Protein AF-A0A1N6L8I2-F1 (afdb_monomer)

Foldseek 3Di:
DPDPVVVVVVLLLVLLLCLLVVLVVLLCLQCQVVHQPPDPPRDQSHVVSVLVVLCLLCVVDDSVVSNVVSVVSNVLSNVLSVCSNVVPPLLVSLQSSLVSLVVVQVSCCVRVNNPVCVVVCSVVSSVSSNVSNPDDDPVPDDDPPDD

pLDDT: mean 90.41, std 12.07, range [46.28, 98.31]

Sequence (147 aa):
MLSKTRLSNAALVAMRAALGAGFLSAVADRFGLWGPSGTPGVAWGGFAKFLQYTATLLPYLPTTLVAVAGWAATVAEIVLGVALLAGVGVRLAALASGVLLLTFAIAMTTALGPEAPLSYSVWTAAAGAFLLAQDRPASCQEPPVAA

Mean predicted aligned error: 6.0 Å

Radius of gyration: 17.65 Å; Cα contacts (8 Å, |Δi|>4): 160; chains: 1; bounding box: 37×32×60 Å

Nearest PDB structures (foldseek):
  6grj-assembly1_C  TM=2.077E-01  e=6.227E+00  Aeromonas hydrophila
  6grj-assembly1_E  TM=2.091E-01  e=6.227E+00  Aeromonas hydrophila

Structure (mmCIF, N/CA/C/O backbone):
data_AF-A0A1N6L8I2-F1
#
_entry.id   AF-A0A1N6L8I2-F1
#
loop_
_atom_site.group_PDB
_atom_site.id
_atom_site.type_symbol
_atom_site.label_atom_id
_atom_site.label_alt_id
_atom_site.label_comp_id
_atom_site.label_asym_id
_atom_site.label_entity_id
_atom_site.label_seq_id
_atom_site.pdbx_PDB_ins_code
_atom_site.Cartn_x
_atom_site.Cartn_y
_atom_site.Cartn_z
_atom_site.occupancy
_atom_site.B_iso_or_equiv
_atom_site.auth_seq_id
_atom_site.auth_comp_id
_atom_site.auth_asym_id
_atom_site.auth_atom_id
_atom_site.pdbx_PDB_model_num
ATOM 1 N N . MET A 1 1 ? -3.476 18.709 30.135 1.00 50.72 1 MET A N 1
ATOM 2 C CA . MET A 1 1 ? -3.341 17.235 30.089 1.00 50.72 1 MET A CA 1
ATOM 3 C C . MET A 1 1 ? -4.480 16.668 29.251 1.00 50.72 1 MET A C 1
ATOM 5 O O . MET A 1 1 ? -5.617 16.689 29.702 1.00 50.72 1 MET A O 1
ATOM 9 N N . LEU A 1 2 ? -4.219 16.239 28.014 1.00 57.94 2 LEU A N 1
ATOM 10 C CA . LEU A 1 2 ? -5.204 15.471 27.237 1.00 57.94 2 LEU A CA 1
ATOM 11 C C . LEU A 1 2 ? -5.441 14.131 27.954 1.00 57.94 2 LEU A C 1
ATOM 13 O O . LEU A 1 2 ? -4.475 13.486 28.355 1.00 57.94 2 LEU A O 1
ATOM 17 N N . SER A 1 3 ? -6.698 13.720 28.161 1.00 69.81 3 SER A N 1
ATOM 18 C CA . SER A 1 3 ? -6.973 12.421 28.791 1.00 69.81 3 SER A CA 1
ATOM 19 C C . SER A 1 3 ? -6.556 11.277 27.858 1.00 69.81 3 SER A C 1
ATOM 21 O O . SER A 1 3 ? -6.688 11.383 26.635 1.00 69.81 3 SER A O 1
ATOM 23 N N . LYS A 1 4 ? -6.071 10.170 28.435 1.00 69.06 4 LYS A N 1
ATOM 24 C CA . LYS A 1 4 ? -5.597 8.966 27.723 1.00 69.06 4 LYS A CA 1
ATOM 25 C C . LYS A 1 4 ? -6.589 8.477 26.651 1.00 69.06 4 LYS A C 1
ATOM 27 O O . LYS A 1 4 ? -6.181 8.088 25.562 1.00 69.06 4 LYS A O 1
ATOM 32 N N . THR A 1 5 ? -7.890 8.594 26.921 1.00 70.75 5 THR A N 1
ATOM 33 C CA . THR A 1 5 ? -8.982 8.232 26.002 1.00 70.75 5 THR A CA 1
ATOM 34 C C . THR A 1 5 ? -9.042 9.118 24.754 1.00 70.75 5 THR A C 1
ATOM 36 O O . THR A 1 5 ? -9.219 8.612 23.649 1.00 70.75 5 THR A O 1
ATOM 39 N N . ARG A 1 6 ? -8.858 10.441 24.890 1.00 69.81 6 ARG A N 1
ATOM 40 C CA . ARG A 1 6 ? -8.878 11.362 23.736 1.00 69.81 6 ARG A CA 1
ATOM 41 C C . ARG A 1 6 ? -7.678 11.144 22.820 1.00 69.81 6 ARG A C 1
ATOM 43 O O . ARG A 1 6 ? -7.826 11.214 21.603 1.00 69.81 6 ARG A O 1
ATOM 50 N N . LEU A 1 7 ? -6.516 10.847 23.404 1.00 73.06 7 LEU A N 1
ATOM 51 C CA . LEU A 1 7 ? -5.303 10.553 22.645 1.00 73.06 7 LEU A CA 1
ATOM 52 C C . LEU A 1 7 ? -5.435 9.240 21.854 1.00 73.06 7 LEU A C 1
ATOM 54 O O . LEU A 1 7 ? -5.081 9.212 20.680 1.00 73.06 7 LEU A O 1
ATOM 58 N N . SER A 1 8 ? -6.012 8.195 22.461 1.00 75.81 8 SER A N 1
ATOM 59 C CA . SER A 1 8 ? -6.265 6.910 21.789 1.00 75.81 8 SER A CA 1
ATOM 60 C C . SER A 1 8 ? -7.180 7.070 20.572 1.00 75.81 8 SER A C 1
ATOM 62 O O . SER A 1 8 ? -6.852 6.613 19.480 1.00 75.81 8 SER A O 1
ATOM 64 N N . ASN A 1 9 ? -8.294 7.792 20.725 1.00 82.94 9 ASN A N 1
ATOM 65 C CA . ASN A 1 9 ? -9.248 7.989 19.631 1.00 82.94 9 ASN A CA 1
ATOM 66 C C . ASN A 1 9 ? -8.645 8.802 18.479 1.00 82.94 9 ASN A C 1
ATOM 68 O O . ASN A 1 9 ? -8.841 8.464 17.313 1.00 82.94 9 ASN A O 1
ATOM 72 N N . ALA A 1 10 ? -7.881 9.852 18.796 1.00 88.19 10 ALA A N 1
ATOM 73 C CA . ALA A 1 10 ? -7.191 10.643 17.782 1.00 88.19 10 ALA A CA 1
ATOM 74 C C . ALA A 1 10 ? -6.142 9.811 17.026 1.00 88.19 10 ALA A C 1
ATOM 76 O O . ALA A 1 10 ? -6.067 9.901 15.803 1.00 88.19 10 ALA A O 1
ATOM 77 N N . ALA A 1 11 ? -5.380 8.965 17.729 1.00 90.81 11 ALA A N 1
ATOM 78 C CA . ALA A 1 11 ? -4.376 8.097 17.119 1.00 90.81 11 ALA A CA 1
ATOM 79 C C . ALA A 1 11 ? -4.995 7.087 16.139 1.00 90.81 11 ALA A C 1
ATOM 81 O O . ALA A 1 11 ? -4.472 6.897 15.044 1.00 90.81 11 ALA A O 1
ATOM 82 N N . LEU A 1 12 ? -6.136 6.486 16.487 1.00 91.25 12 LEU A N 1
ATOM 83 C CA . LEU A 1 12 ? -6.844 5.541 15.618 1.00 91.25 12 LEU A CA 1
ATOM 84 C C . LEU A 1 12 ? -7.386 6.213 14.353 1.00 91.25 12 LEU A C 1
ATOM 86 O O . LEU A 1 12 ? -7.241 5.679 13.252 1.00 91.25 12 LEU A O 1
ATOM 90 N N . VAL A 1 13 ? -7.975 7.404 14.492 1.00 92.44 13 VAL A N 1
ATOM 91 C CA . VAL A 1 13 ? -8.445 8.196 13.345 1.00 92.44 13 VAL A CA 1
ATOM 92 C C . VAL A 1 13 ? -7.270 8.604 12.457 1.00 92.44 13 VAL A C 1
ATOM 94 O O . VAL A 1 13 ? -7.350 8.445 11.241 1.00 92.44 13 VAL A O 1
ATOM 97 N N . ALA A 1 14 ? -6.164 9.060 13.048 1.00 95.06 14 ALA A N 1
ATOM 98 C CA . ALA A 1 14 ? -4.960 9.427 12.310 1.00 95.06 14 ALA A CA 1
ATOM 99 C C . ALA A 1 14 ? -4.347 8.229 11.570 1.00 95.06 14 ALA A C 1
ATOM 101 O O . ALA A 1 14 ? -4.010 8.354 10.397 1.00 95.06 14 ALA A O 1
ATOM 102 N N . MET A 1 15 ? -4.264 7.056 12.209 1.00 95.94 15 MET A N 1
ATOM 103 C CA . MET A 1 15 ? -3.741 5.836 11.586 1.00 95.94 15 MET A CA 1
ATOM 104 C C . MET A 1 15 ? -4.603 5.402 10.395 1.00 95.94 15 MET A C 1
ATOM 106 O O . MET A 1 15 ? -4.081 5.106 9.322 1.00 95.94 15 MET A O 1
ATOM 110 N N . ARG A 1 16 ? -5.934 5.424 10.549 1.00 95.44 16 ARG A N 1
ATOM 111 C CA . ARG A 1 16 ? -6.875 5.145 9.452 1.00 95.44 16 ARG A CA 1
ATOM 112 C C . ARG A 1 16 ? -6.702 6.117 8.293 1.00 95.44 16 ARG A C 1
ATOM 114 O O . ARG A 1 16 ? -6.645 5.685 7.145 1.00 95.44 16 ARG A O 1
ATOM 121 N N . ALA A 1 17 ? -6.622 7.409 8.603 1.00 96.75 17 ALA A N 1
ATOM 122 C CA . ALA A 1 17 ? -6.447 8.456 7.610 1.00 96.75 17 ALA A CA 1
ATOM 123 C C . ALA A 1 17 ? -5.121 8.302 6.859 1.00 96.75 17 ALA A C 1
ATOM 125 O O . ALA A 1 17 ? -5.118 8.348 5.635 1.00 96.75 17 ALA A O 1
ATOM 126 N N . ALA A 1 18 ? -4.019 8.054 7.571 1.00 97.69 18 ALA A N 1
ATOM 127 C CA . ALA A 1 18 ? -2.695 7.890 6.982 1.00 97.69 18 ALA A CA 1
ATOM 128 C C . ALA A 1 18 ? -2.615 6.665 6.061 1.00 97.69 18 ALA A C 1
ATOM 130 O O . ALA A 1 18 ? -2.160 6.789 4.926 1.00 97.69 18 ALA A O 1
ATOM 131 N N . LEU A 1 19 ? -3.104 5.502 6.508 1.00 97.81 19 LEU A N 1
ATOM 132 C CA . LEU A 1 19 ? -3.135 4.288 5.683 1.00 97.81 19 LEU A CA 1
ATOM 133 C C . LEU A 1 19 ? -4.034 4.468 4.456 1.00 97.81 19 LEU A C 1
ATOM 135 O O . LEU A 1 19 ? -3.622 4.177 3.335 1.00 97.81 19 LEU A O 1
ATOM 139 N N . GLY A 1 20 ? -5.248 4.990 4.660 1.00 97.69 20 GLY A N 1
ATOM 140 C CA . GLY A 1 20 ? -6.201 5.201 3.576 1.00 97.69 20 GLY A CA 1
ATOM 141 C C . GLY A 1 20 ? -5.702 6.205 2.537 1.00 97.69 20 GLY A C 1
ATOM 142 O O . GLY A 1 20 ? -5.722 5.918 1.342 1.00 97.69 20 GLY A O 1
ATOM 143 N N . ALA A 1 21 ? -5.189 7.353 2.982 1.00 97.75 21 ALA A N 1
ATOM 144 C CA . ALA A 1 21 ? -4.604 8.358 2.100 1.00 97.75 21 ALA A CA 1
ATOM 145 C C . ALA A 1 21 ? -3.342 7.843 1.394 1.00 97.75 21 ALA A C 1
ATOM 147 O O . ALA A 1 21 ? -3.151 8.142 0.220 1.00 97.75 21 ALA A O 1
ATOM 148 N N . GLY A 1 22 ? -2.511 7.041 2.069 1.00 97.38 22 GLY A N 1
ATOM 149 C CA . GLY A 1 22 ? -1.326 6.421 1.476 1.00 97.38 22 GLY A CA 1
ATOM 150 C C . GLY A 1 22 ? -1.672 5.521 0.290 1.00 97.38 22 GLY A C 1
ATOM 151 O O . GLY A 1 22 ? -1.110 5.696 -0.791 1.00 97.38 22 GLY A O 1
ATOM 152 N N . PHE A 1 23 ? -2.653 4.626 0.452 1.00 98.06 23 PHE A N 1
ATOM 153 C CA . PHE A 1 23 ? -3.133 3.783 -0.647 1.00 98.06 23 PHE A CA 1
ATOM 154 C C . PHE A 1 23 ? -3.696 4.603 -1.807 1.00 98.06 23 PHE A C 1
ATOM 156 O O . PHE A 1 23 ? -3.293 4.412 -2.952 1.00 98.06 23 PHE A O 1
ATOM 163 N N . LEU A 1 24 ? -4.588 5.557 -1.527 1.00 98.19 24 LEU A N 1
ATOM 164 C CA . LEU A 1 24 ? -5.197 6.367 -2.585 1.00 98.19 24 LEU A CA 1
ATOM 165 C C . LEU A 1 24 ? -4.179 7.273 -3.289 1.00 98.19 24 LEU A C 1
ATOM 167 O O . LEU A 1 24 ? -4.284 7.479 -4.495 1.00 98.19 24 LEU A O 1
ATOM 171 N N . SER A 1 25 ? -3.170 7.765 -2.569 1.00 97.12 25 SER A N 1
ATOM 172 C CA . SER A 1 25 ? -2.066 8.531 -3.146 1.00 97.12 25 SER A CA 1
ATOM 173 C C . SER A 1 25 ? -1.206 7.673 -4.079 1.00 97.12 25 SER A C 1
ATOM 175 O O . SER A 1 25 ? -0.894 8.111 -5.185 1.00 97.12 25 SER A O 1
ATOM 177 N N . ALA A 1 26 ? -0.885 6.434 -3.690 1.00 96.44 26 ALA A N 1
ATOM 178 C CA . ALA A 1 26 ? -0.160 5.497 -4.550 1.00 96.44 26 ALA A CA 1
ATOM 179 C C . ALA A 1 26 ? -0.950 5.172 -5.828 1.00 96.44 26 ALA A C 1
ATOM 181 O O . ALA A 1 26 ? -0.392 5.163 -6.923 1.00 96.44 26 ALA A O 1
ATOM 182 N N . VAL A 1 27 ? -2.264 4.969 -5.712 1.00 97.56 27 VAL A N 1
ATOM 183 C CA . VAL A 1 27 ? -3.155 4.778 -6.865 1.00 97.56 27 VAL A CA 1
ATOM 184 C C . VAL A 1 27 ? -3.169 6.020 -7.762 1.00 97.56 27 VAL A C 1
ATOM 186 O O . VAL A 1 27 ? -3.040 5.898 -8.979 1.00 97.56 27 VAL A O 1
ATOM 189 N N . ALA A 1 28 ? -3.275 7.216 -7.179 1.00 96.69 28 ALA A N 1
ATOM 190 C CA . ALA A 1 28 ? -3.232 8.477 -7.914 1.00 96.69 28 ALA A CA 1
ATOM 191 C C . ALA A 1 28 ? -1.913 8.635 -8.697 1.00 96.69 28 ALA A C 1
ATOM 193 O O . ALA A 1 28 ? -1.932 9.041 -9.859 1.00 96.69 28 ALA A O 1
ATOM 194 N N . ASP A 1 29 ? -0.784 8.225 -8.113 1.00 95.81 29 ASP A N 1
ATOM 195 C CA . ASP A 1 29 ? 0.523 8.220 -8.778 1.00 95.81 29 ASP A CA 1
ATOM 196 C C . ASP A 1 29 ? 0.564 7.289 -9.997 1.00 95.81 29 ASP A C 1
ATOM 198 O O . ASP A 1 29 ? 1.055 7.659 -11.067 1.00 95.81 29 ASP A O 1
ATOM 202 N N . ARG A 1 30 ? -0.034 6.097 -9.883 1.00 96.19 30 ARG A N 1
ATOM 203 C CA . ARG A 1 30 ? -0.136 5.136 -10.995 1.00 96.19 30 ARG A CA 1
ATOM 204 C C . ARG A 1 30 ? -0.964 5.665 -12.160 1.00 96.19 30 ARG A C 1
ATOM 206 O O . ARG A 1 30 ? -0.721 5.272 -13.298 1.00 96.19 30 ARG A O 1
ATOM 213 N N . PHE A 1 31 ? -1.913 6.557 -11.902 1.00 95.31 31 PHE A N 1
ATOM 214 C CA . PHE A 1 31 ? -2.700 7.222 -12.942 1.00 95.31 31 PHE A CA 1
ATOM 215 C C . PHE A 1 31 ? -2.144 8.600 -13.337 1.00 95.31 31 PHE A C 1
ATOM 217 O O . PHE A 1 31 ? -2.756 9.291 -14.147 1.00 95.31 31 PHE A O 1
ATOM 224 N N . GLY A 1 32 ? -0.968 8.979 -12.823 1.00 93.06 32 GLY A N 1
ATOM 225 C CA . GLY A 1 32 ? -0.258 10.199 -13.209 1.00 93.06 32 GLY A CA 1
ATOM 226 C C . GLY A 1 32 ? -0.817 11.488 -12.603 1.00 93.06 32 GLY A C 1
ATOM 227 O O . GLY A 1 32 ? -0.459 12.570 -13.061 1.00 93.06 32 GLY A O 1
ATOM 228 N N . LEU A 1 33 ? -1.670 11.411 -11.574 1.00 94.25 33 LEU A N 1
ATOM 229 C CA . LEU A 1 33 ? -2.265 12.601 -10.945 1.00 94.25 33 LEU A CA 1
ATOM 230 C C . LEU A 1 33 ? -1.221 13.473 -10.232 1.00 94.25 33 LEU A C 1
ATOM 232 O O . LEU A 1 33 ? -1.406 14.683 -10.140 1.00 94.25 33 LEU A O 1
ATOM 236 N N . TRP A 1 34 ? -0.127 12.878 -9.751 1.00 93.69 34 TRP A N 1
ATOM 237 C CA . TRP A 1 34 ? 0.987 13.609 -9.134 1.00 93.69 34 TRP A CA 1
ATOM 238 C C . TRP A 1 34 ? 1.982 14.187 -10.148 1.00 93.69 34 TRP A C 1
ATOM 240 O O . TRP A 1 34 ? 2.885 14.926 -9.764 1.00 93.69 34 TRP A O 1
ATOM 250 N N . GLY A 1 35 ? 1.806 13.890 -11.438 1.00 92.06 35 GLY A N 1
ATOM 251 C CA . GLY A 1 35 ? 2.679 14.338 -12.515 1.00 92.06 35 GLY A CA 1
ATOM 252 C C . GLY A 1 35 ? 3.360 13.189 -13.265 1.00 92.06 35 GLY A C 1
ATOM 253 O O . GLY A 1 35 ? 3.161 12.010 -12.955 1.00 92.06 35 GLY A O 1
ATOM 254 N N . PRO A 1 36 ? 4.147 13.523 -14.300 1.00 90.69 36 PRO A N 1
ATOM 255 C CA . PRO A 1 36 ? 4.847 12.538 -15.106 1.00 90.69 36 PRO A CA 1
ATOM 256 C C . PRO A 1 36 ? 6.027 11.931 -14.346 1.00 90.69 36 PRO A C 1
ATOM 258 O O . PRO A 1 36 ? 6.655 12.554 -13.497 1.00 90.69 36 PRO A O 1
ATOM 261 N N . SER A 1 37 ? 6.388 10.703 -14.703 1.00 89.31 37 SER A N 1
ATOM 262 C CA . SER A 1 37 ? 7.542 10.04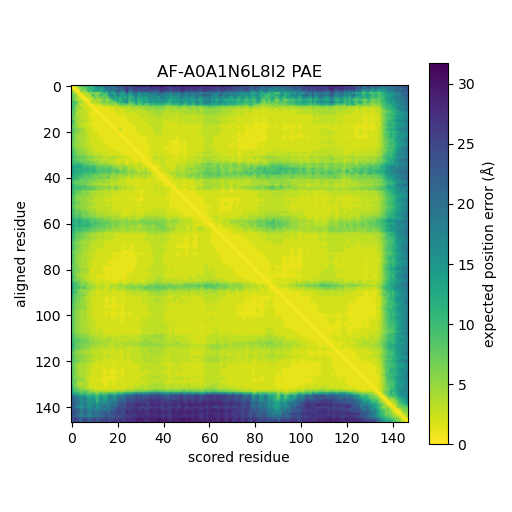2 -14.098 1.00 89.31 37 SER A CA 1
ATOM 263 C C . SER A 1 37 ? 8.841 10.844 -14.232 1.00 89.31 37 SER A C 1
ATOM 265 O O . SER A 1 37 ? 9.175 11.308 -15.322 1.00 89.31 37 SER A O 1
ATOM 267 N N . GLY A 1 38 ? 9.617 10.907 -13.148 1.00 87.44 38 GLY A N 1
ATOM 268 C CA . GLY A 1 38 ? 10.883 11.639 -13.085 1.00 87.44 38 GLY A CA 1
ATOM 269 C C . GLY A 1 38 ? 10.753 13.040 -12.487 1.00 87.44 38 GLY A C 1
ATOM 270 O O . GLY A 1 38 ? 11.771 13.692 -12.266 1.00 87.44 38 GLY A O 1
ATOM 271 N N . THR A 1 39 ? 9.536 13.502 -12.181 1.00 90.31 39 THR A N 1
ATOM 272 C CA . THR A 1 39 ? 9.345 14.720 -11.388 1.00 90.31 39 THR A CA 1
ATOM 273 C C . THR A 1 39 ? 9.573 14.456 -9.896 1.00 90.31 39 THR A C 1
ATOM 275 O O . THR A 1 39 ? 9.278 13.359 -9.412 1.00 90.31 39 THR A O 1
ATOM 278 N N . PRO A 1 40 ? 10.065 15.447 -9.130 1.00 90.62 40 PRO A N 1
ATOM 279 C CA . PRO A 1 40 ? 10.220 15.313 -7.684 1.00 90.62 40 PRO A CA 1
ATOM 280 C C . PRO A 1 40 ? 8.903 14.913 -7.007 1.00 90.62 40 PRO A C 1
ATOM 282 O O . PRO A 1 40 ? 7.870 15.531 -7.250 1.00 90.62 40 PRO A O 1
ATOM 285 N N . GLY A 1 41 ? 8.944 13.887 -6.154 1.00 85.62 41 GLY A N 1
ATOM 286 C CA . GLY A 1 41 ? 7.772 13.403 -5.413 1.00 85.62 41 GLY A CA 1
ATOM 287 C C . GLY A 1 41 ? 6.872 12.410 -6.160 1.00 85.62 41 GLY A C 1
ATOM 288 O O . GLY A 1 41 ? 5.908 11.938 -5.568 1.00 85.62 41 GLY A O 1
ATOM 289 N N . VAL A 1 42 ? 7.191 12.056 -7.410 1.00 92.75 42 VAL A N 1
ATOM 290 C CA . VAL A 1 42 ? 6.461 11.050 -8.201 1.00 92.75 42 VAL A CA 1
ATOM 291 C C . VAL A 1 42 ? 7.223 9.730 -8.192 1.00 92.75 42 VAL A C 1
ATOM 293 O O . VAL A 1 42 ? 8.404 9.690 -8.540 1.00 92.75 42 VAL A O 1
ATOM 296 N N . ALA A 1 43 ? 6.551 8.642 -7.814 1.00 91.06 43 ALA A N 1
ATOM 297 C CA . ALA A 1 43 ? 7.178 7.321 -7.736 1.00 91.06 43 ALA A CA 1
ATOM 298 C C . ALA A 1 43 ? 7.216 6.638 -9.114 1.00 91.06 43 ALA A C 1
ATOM 300 O O . ALA A 1 43 ? 8.276 6.278 -9.627 1.00 91.06 43 ALA A O 1
ATOM 301 N N . TR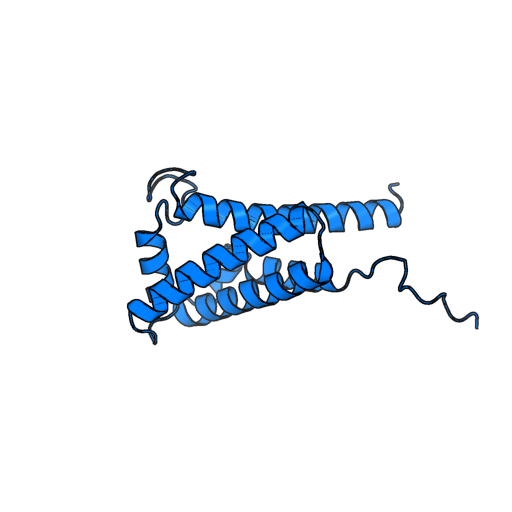P A 1 44 ? 6.052 6.501 -9.740 1.00 94.00 44 TRP A N 1
ATOM 302 C CA . TRP A 1 44 ? 5.837 5.862 -11.033 1.00 94.00 44 TRP A CA 1
ATOM 303 C C . TRP A 1 44 ? 5.330 6.853 -12.074 1.00 94.00 44 TRP A C 1
ATOM 305 O O . TRP A 1 44 ? 5.829 6.827 -13.199 1.00 94.00 44 TRP A O 1
ATOM 315 N N . GLY A 1 45 ? 4.363 7.710 -11.726 1.00 91.50 45 GLY A N 1
ATOM 316 C CA . GLY A 1 45 ? 3.783 8.710 -12.637 1.00 91.50 45 GLY A CA 1
ATOM 317 C C . GLY A 1 45 ? 3.087 8.113 -13.865 1.00 91.50 45 GLY A C 1
ATOM 318 O O . GLY A 1 45 ? 3.000 8.757 -14.911 1.00 91.50 45 GLY A O 1
ATOM 319 N N . GLY A 1 46 ? 2.671 6.847 -13.778 1.00 95.81 46 GLY A N 1
ATOM 320 C CA . GLY A 1 46 ? 2.033 6.119 -14.869 1.00 95.81 46 GLY A CA 1
ATOM 321 C C . GLY A 1 46 ? 2.019 4.601 -14.678 1.00 95.81 46 GLY A C 1
ATOM 322 O O . GLY A 1 46 ? 2.982 3.992 -14.201 1.00 95.81 46 GLY A O 1
ATOM 323 N N . PHE A 1 47 ? 0.928 3.972 -15.118 1.00 95.94 47 PHE A N 1
ATOM 324 C CA . PHE A 1 47 ? 0.644 2.565 -14.836 1.00 95.94 47 PHE A CA 1
ATOM 325 C C . PHE A 1 47 ? 1.661 1.618 -15.482 1.00 95.94 47 PHE A C 1
ATOM 327 O O . PHE A 1 47 ? 2.048 0.617 -14.889 1.00 95.94 47 PHE A O 1
ATOM 334 N N . ALA A 1 48 ? 2.169 1.961 -16.669 1.00 95.19 48 ALA A N 1
ATOM 335 C CA . ALA A 1 48 ? 3.196 1.169 -17.343 1.00 95.19 48 ALA A CA 1
ATOM 336 C C . ALA A 1 48 ? 4.502 1.093 -16.533 1.00 95.19 48 ALA A C 1
ATOM 338 O O . ALA A 1 48 ? 5.085 0.017 -16.409 1.00 95.19 48 ALA A O 1
ATOM 339 N N . LYS A 1 49 ? 4.941 2.208 -15.932 1.00 95.31 49 LYS A N 1
ATOM 340 C CA . LYS A 1 49 ? 6.132 2.221 -15.071 1.00 95.31 49 LYS A CA 1
ATOM 341 C C . LYS A 1 49 ? 5.895 1.509 -13.750 1.00 95.31 49 LYS A C 1
ATOM 343 O O . LYS A 1 49 ? 6.797 0.840 -13.254 1.00 95.31 49 LYS A O 1
ATOM 348 N N . PHE A 1 50 ? 4.681 1.599 -13.215 1.00 96.50 50 PHE A N 1
ATOM 349 C CA . PHE A 1 50 ? 4.283 0.783 -12.076 1.00 96.50 50 PHE A CA 1
ATOM 350 C C . PHE A 1 50 ? 4.397 -0.712 -12.393 1.00 96.50 50 PHE A C 1
ATOM 352 O O . PHE A 1 50 ? 5.062 -1.418 -11.647 1.00 96.50 50 PHE A O 1
ATOM 359 N N . LEU A 1 51 ? 3.867 -1.188 -13.525 1.00 96.69 51 LEU A N 1
ATOM 360 C CA . LEU A 1 51 ? 3.999 -2.596 -13.916 1.00 96.69 51 LEU A CA 1
ATOM 361 C C . LEU A 1 51 ? 5.455 -3.021 -14.146 1.00 96.69 51 LEU A C 1
ATOM 363 O O . LEU A 1 51 ? 5.829 -4.128 -13.768 1.00 96.69 51 LEU A O 1
ATOM 367 N N . GLN A 1 52 ? 6.286 -2.150 -14.727 1.00 95.75 52 GLN A N 1
ATOM 368 C CA . GLN A 1 52 ? 7.726 -2.403 -14.853 1.00 95.75 52 GLN A CA 1
ATOM 369 C C . GLN A 1 52 ? 8.384 -2.564 -13.479 1.00 95.75 52 GLN A C 1
ATOM 371 O O . GLN A 1 52 ? 9.148 -3.502 -13.281 1.00 95.75 52 GLN A O 1
ATOM 376 N N . TYR A 1 53 ? 8.044 -1.703 -12.518 1.00 95.06 53 TYR A N 1
ATOM 377 C CA . TYR A 1 53 ? 8.508 -1.827 -11.139 1.00 95.06 53 TYR A CA 1
ATOM 378 C C . TYR A 1 53 ? 7.970 -3.097 -10.463 1.00 95.06 53 TYR A C 1
ATOM 380 O O . TYR A 1 53 ? 8.717 -3.822 -9.823 1.00 95.06 53 TYR A O 1
ATOM 388 N N . THR A 1 54 ? 6.698 -3.451 -10.650 1.00 95.19 54 THR A N 1
ATOM 389 C CA . THR A 1 54 ? 6.144 -4.707 -10.121 1.00 95.19 54 THR A CA 1
ATOM 390 C C . THR A 1 54 ? 6.875 -5.931 -10.683 1.00 95.19 54 THR A C 1
ATOM 392 O O . THR A 1 54 ? 7.103 -6.889 -9.948 1.00 95.19 54 THR A O 1
ATOM 395 N N . ALA A 1 55 ? 7.296 -5.897 -11.951 1.00 95.69 55 ALA A N 1
ATOM 396 C CA . ALA A 1 55 ? 8.080 -6.973 -12.554 1.00 95.69 55 ALA A CA 1
ATOM 397 C C . ALA A 1 55 ? 9.461 -7.142 -11.897 1.00 95.69 55 ALA A C 1
ATOM 399 O O . ALA A 1 55 ? 9.938 -8.271 -11.798 1.00 95.69 55 ALA A O 1
ATOM 400 N N . THR A 1 56 ? 10.091 -6.062 -11.412 1.00 95.19 56 THR A N 1
ATOM 401 C CA . THR A 1 56 ? 11.366 -6.177 -10.678 1.00 95.19 56 THR A CA 1
ATOM 402 C C . THR A 1 56 ? 11.179 -6.821 -9.308 1.00 95.19 56 THR A C 1
ATOM 404 O O . THR A 1 56 ? 12.064 -7.534 -8.847 1.00 95.19 56 THR A O 1
ATOM 407 N N . LEU A 1 57 ? 10.016 -6.617 -8.679 1.00 94.44 57 LEU A N 1
ATOM 408 C CA . LEU A 1 57 ? 9.675 -7.229 -7.393 1.00 94.44 57 LEU A CA 1
ATOM 409 C C . LEU A 1 57 ? 9.277 -8.704 -7.512 1.00 94.44 57 LEU A C 1
ATOM 411 O O . LEU A 1 57 ? 9.458 -9.472 -6.568 1.00 94.44 57 LEU A O 1
ATOM 415 N N . LEU A 1 58 ? 8.719 -9.098 -8.658 1.00 93.94 58 LEU A N 1
ATOM 416 C CA . LEU A 1 58 ? 8.190 -10.437 -8.914 1.00 93.94 58 LEU A CA 1
ATOM 417 C C . LEU A 1 58 ? 8.891 -11.083 -10.126 1.00 93.94 58 LEU A C 1
ATOM 419 O O . LEU A 1 58 ? 8.215 -11.443 -11.092 1.00 93.94 58 LEU A O 1
ATOM 423 N N . PRO A 1 59 ? 10.227 -11.276 -10.100 1.00 90.81 59 PRO A N 1
ATOM 424 C CA . PRO A 1 59 ? 10.987 -11.753 -11.264 1.00 90.81 59 PRO A CA 1
ATOM 425 C C . PRO A 1 59 ? 10.627 -13.187 -11.685 1.00 90.81 59 PRO A C 1
ATOM 427 O O . PRO A 1 59 ? 10.951 -13.620 -12.786 1.00 90.81 59 PRO A O 1
ATOM 430 N N . TYR A 1 60 ? 9.957 -13.931 -10.806 1.00 91.50 60 TYR A N 1
ATOM 431 C CA . TYR A 1 60 ? 9.488 -15.295 -11.033 1.00 91.50 60 TYR A CA 1
ATOM 432 C C . TYR A 1 60 ? 8.112 -15.3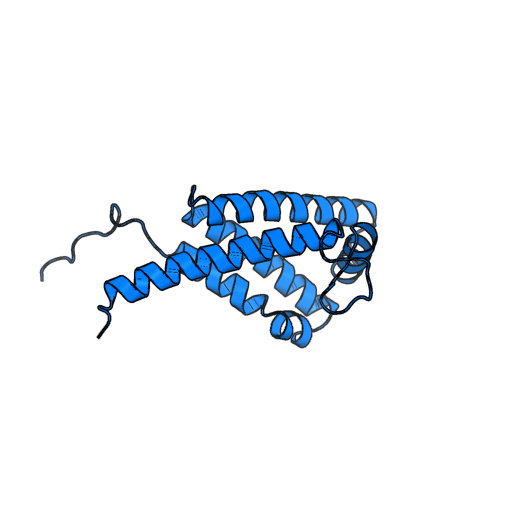63 -11.726 1.00 91.50 60 TYR A C 1
ATOM 434 O O . TYR A 1 60 ? 7.662 -16.458 -12.060 1.00 91.50 60 TYR A O 1
ATOM 442 N N . LEU A 1 61 ? 7.433 -14.228 -11.952 1.00 91.31 61 LEU A N 1
ATOM 443 C CA . LEU A 1 61 ? 6.157 -14.172 -12.675 1.00 91.31 61 LEU A CA 1
ATOM 444 C C . LEU A 1 61 ? 6.360 -13.776 -14.150 1.00 91.31 61 LEU A C 1
ATOM 446 O O . LEU A 1 61 ? 7.108 -12.845 -14.443 1.00 91.31 61 LEU A O 1
ATOM 450 N N . PRO A 1 62 ? 5.622 -14.390 -15.095 1.00 94.00 62 PRO A N 1
ATOM 451 C CA . PRO A 1 62 ? 5.526 -13.887 -16.459 1.00 94.00 62 PRO A CA 1
ATOM 452 C C . PRO A 1 62 ? 4.784 -12.544 -16.497 1.00 94.00 62 PRO A C 1
ATOM 454 O O . PRO A 1 62 ? 3.935 -12.254 -15.650 1.00 94.00 62 PRO A O 1
ATOM 457 N N . THR A 1 63 ? 5.028 -11.750 -17.541 1.00 90.75 63 THR A N 1
ATOM 458 C CA . THR A 1 63 ? 4.486 -10.387 -17.699 1.00 90.75 63 THR A CA 1
ATOM 459 C C . THR A 1 63 ? 2.963 -10.308 -17.550 1.00 90.75 63 THR A C 1
ATOM 461 O O . THR A 1 63 ? 2.451 -9.370 -16.942 1.00 90.75 63 THR A O 1
ATOM 464 N N . THR A 1 64 ? 2.223 -11.308 -18.037 1.00 93.12 64 THR A N 1
ATOM 465 C CA . THR A 1 64 ? 0.761 -11.367 -17.885 1.00 93.12 64 THR A CA 1
ATOM 466 C C . THR A 1 64 ? 0.340 -11.464 -16.420 1.00 93.12 64 THR A C 1
ATOM 468 O O . THR A 1 64 ? -0.573 -10.758 -15.999 1.00 93.12 64 THR A O 1
ATOM 471 N N . LEU A 1 65 ? 1.020 -12.291 -15.618 1.00 95.00 65 LEU A N 1
ATOM 472 C CA . LEU A 1 65 ? 0.712 -12.423 -14.192 1.00 95.00 65 LEU A CA 1
ATOM 473 C C . LEU A 1 65 ? 1.157 -11.191 -13.398 1.00 95.00 65 LEU A C 1
ATOM 475 O O . LEU A 1 65 ? 0.474 -10.819 -12.448 1.00 95.00 65 LEU A O 1
ATOM 479 N N . VAL A 1 66 ? 2.224 -10.504 -13.821 1.00 95.25 66 VAL A N 1
ATOM 480 C CA . VAL A 1 66 ? 2.599 -9.195 -13.257 1.00 95.25 66 VAL A CA 1
ATOM 481 C C . VAL A 1 66 ? 1.496 -8.163 -13.493 1.00 95.25 66 VAL A C 1
ATOM 483 O O . VAL A 1 66 ? 1.126 -7.444 -12.568 1.00 95.25 66 VAL A O 1
ATOM 486 N N . ALA A 1 67 ? 0.922 -8.110 -14.699 1.00 95.38 67 ALA A N 1
ATOM 487 C CA . ALA A 1 67 ? -0.187 -7.206 -14.998 1.00 95.38 67 ALA A CA 1
ATOM 488 C C . ALA A 1 67 ? -1.427 -7.517 -14.143 1.00 95.38 67 ALA A C 1
ATOM 490 O O . ALA A 1 67 ? -2.038 -6.600 -13.594 1.00 95.38 67 ALA A O 1
ATOM 491 N N . VAL A 1 68 ? -1.764 -8.803 -13.978 1.00 96.81 68 VAL A N 1
ATOM 492 C CA . VAL A 1 68 ? -2.854 -9.243 -13.091 1.00 96.81 68 VAL A CA 1
ATOM 493 C C . VAL A 1 68 ? -2.583 -8.826 -11.645 1.00 96.81 68 VAL A C 1
ATOM 495 O O . VAL A 1 68 ? -3.461 -8.245 -11.013 1.00 96.81 68 VAL A O 1
ATOM 498 N N . ALA A 1 69 ? -1.371 -9.058 -11.134 1.00 94.69 69 ALA A N 1
ATOM 499 C CA . ALA A 1 69 ? -0.986 -8.665 -9.781 1.00 94.69 69 ALA A CA 1
ATOM 500 C C . ALA A 1 69 ? -1.053 -7.141 -9.583 1.00 94.69 69 ALA A C 1
ATOM 502 O O . ALA A 1 69 ? -1.590 -6.676 -8.580 1.00 94.69 69 ALA A O 1
ATOM 503 N N . GLY A 1 70 ? -0.575 -6.357 -10.554 1.00 96.25 70 GLY A N 1
ATOM 504 C CA . GLY A 1 70 ? -0.618 -4.896 -10.509 1.00 96.25 70 GLY A CA 1
ATOM 505 C C . GLY A 1 70 ? -2.043 -4.333 -10.485 1.00 96.25 70 GLY A C 1
ATOM 506 O O . GLY A 1 70 ? -2.348 -3.434 -9.695 1.00 96.25 70 GLY A O 1
ATOM 507 N N . TRP A 1 71 ? -2.946 -4.885 -11.299 1.00 97.62 71 TRP A N 1
ATOM 508 C CA . TRP A 1 71 ? -4.365 -4.521 -11.261 1.00 97.62 71 TRP A CA 1
ATOM 509 C C . TRP A 1 71 ? -5.043 -4.964 -9.967 1.00 97.62 71 TRP A C 1
ATOM 511 O O . TRP A 1 71 ? -5.754 -4.166 -9.358 1.00 97.62 71 TRP A O 1
ATOM 521 N N . ALA A 1 72 ? -4.792 -6.194 -9.511 1.00 97.12 72 ALA A N 1
ATOM 522 C CA . ALA A 1 72 ? -5.343 -6.708 -8.261 1.00 97.12 72 ALA A CA 1
ATOM 523 C C . ALA A 1 72 ? -4.924 -5.842 -7.064 1.00 97.12 72 ALA A C 1
ATOM 525 O O . ALA A 1 72 ? -5.776 -5.458 -6.265 1.00 97.12 72 ALA A O 1
ATOM 526 N N . ALA A 1 73 ? -3.642 -5.466 -6.983 1.00 96.88 73 ALA A N 1
ATOM 527 C CA . ALA A 1 73 ? -3.138 -4.550 -5.965 1.00 96.88 73 ALA A CA 1
ATOM 528 C C . ALA A 1 73 ? -3.826 -3.182 -6.053 1.00 96.88 73 ALA A C 1
ATOM 530 O O . ALA A 1 73 ? -4.305 -2.674 -5.048 1.00 96.88 73 ALA A O 1
ATOM 531 N N . THR A 1 74 ? -3.962 -2.615 -7.254 1.00 97.75 74 THR A N 1
ATOM 532 C CA . THR A 1 74 ? -4.613 -1.308 -7.448 1.00 97.75 74 THR A CA 1
ATOM 533 C C . THR A 1 74 ? -6.075 -1.318 -7.002 1.00 97.75 74 THR A C 1
ATOM 535 O O . THR A 1 74 ? -6.504 -0.421 -6.281 1.00 97.75 74 THR A O 1
ATOM 538 N N . VAL A 1 75 ? -6.843 -2.345 -7.373 1.00 98.25 75 VAL A N 1
ATOM 539 C CA . VAL A 1 75 ? -8.242 -2.479 -6.940 1.00 98.25 75 VAL A CA 1
ATOM 540 C C . VAL A 1 75 ? -8.326 -2.679 -5.427 1.00 98.25 75 VAL A C 1
ATOM 542 O O . VAL A 1 75 ? -9.143 -2.028 -4.774 1.00 98.25 75 VAL A O 1
ATOM 545 N N . ALA A 1 76 ? -7.468 -3.531 -4.857 1.00 97.81 76 ALA A N 1
ATOM 546 C CA . ALA A 1 76 ? -7.423 -3.758 -3.418 1.00 97.81 76 ALA A CA 1
ATOM 547 C C . ALA A 1 76 ? -7.119 -2.463 -2.652 1.00 97.81 76 ALA A C 1
ATOM 549 O O . ALA A 1 76 ? -7.830 -2.135 -1.709 1.00 97.81 76 ALA A O 1
ATOM 550 N N . GLU A 1 77 ? -6.127 -1.687 -3.083 1.00 98.25 77 GLU A N 1
ATOM 551 C CA . GLU A 1 77 ? -5.764 -0.412 -2.460 1.00 98.25 77 GLU A CA 1
ATOM 552 C C . GLU A 1 77 ? -6.884 0.628 -2.531 1.00 98.25 77 GLU A C 1
ATOM 554 O O . GLU A 1 77 ? -7.116 1.328 -1.548 1.00 98.25 77 GLU A O 1
ATOM 559 N N . ILE A 1 78 ? -7.625 0.707 -3.643 1.00 98.31 78 ILE A N 1
ATOM 560 C CA . ILE A 1 78 ? -8.793 1.594 -3.749 1.00 98.31 78 ILE A CA 1
ATOM 561 C C . ILE A 1 78 ? -9.860 1.181 -2.734 1.00 98.31 78 ILE A C 1
ATOM 563 O O . ILE A 1 78 ? -10.323 2.009 -1.949 1.00 98.31 78 ILE A O 1
ATOM 567 N N . VAL A 1 79 ? -10.241 -0.100 -2.730 1.00 98.19 79 VAL A N 1
ATOM 568 C CA . VAL A 1 79 ? -11.303 -0.615 -1.854 1.00 98.19 79 VAL A CA 1
ATOM 569 C C . VAL A 1 79 ? -10.922 -0.439 -0.386 1.00 98.19 79 VAL A C 1
ATOM 571 O O . VAL A 1 79 ? -11.714 0.081 0.399 1.00 98.19 79 VAL A O 1
ATOM 574 N N . LEU A 1 80 ? -9.703 -0.831 -0.013 1.00 98.00 80 LEU A N 1
ATOM 575 C CA . LEU A 1 80 ? -9.206 -0.730 1.356 1.00 98.00 80 LEU A CA 1
ATOM 576 C C . LEU A 1 80 ? -9.010 0.726 1.778 1.00 98.00 80 LEU A C 1
ATOM 578 O O . LEU A 1 80 ? -9.411 1.095 2.880 1.00 98.00 80 LEU A O 1
ATOM 582 N N . GLY A 1 81 ? -8.459 1.565 0.899 1.00 97.44 81 GLY A N 1
ATOM 583 C CA . GLY A 1 81 ? -8.260 2.985 1.158 1.00 97.44 81 GLY A CA 1
ATOM 584 C C . GLY A 1 81 ? -9.576 3.708 1.428 1.00 97.44 81 GLY A C 1
ATOM 585 O O . GLY A 1 81 ? -9.720 4.372 2.455 1.00 97.44 81 GLY A O 1
ATOM 586 N N . VAL A 1 82 ? -10.578 3.505 0.567 1.00 97.88 82 VAL A N 1
ATOM 587 C CA . VAL A 1 82 ? -11.921 4.070 0.758 1.00 97.88 82 VAL A CA 1
ATOM 588 C C . VAL A 1 82 ? -12.583 3.509 2.017 1.00 97.88 82 VAL A C 1
ATOM 590 O O . VAL A 1 82 ? -13.129 4.282 2.802 1.00 97.88 82 VAL A O 1
ATOM 593 N N . ALA A 1 83 ? -12.507 2.197 2.264 1.00 96.06 83 ALA A N 1
ATOM 594 C CA . ALA A 1 83 ? -13.103 1.579 3.449 1.00 96.06 83 ALA A CA 1
ATOM 595 C C . ALA A 1 83 ? -12.512 2.129 4.761 1.00 96.06 83 ALA A C 1
ATOM 597 O O . ALA A 1 83 ? -13.257 2.444 5.694 1.00 96.06 83 ALA A O 1
ATOM 598 N N . LEU A 1 84 ? -11.186 2.308 4.828 1.00 96.12 84 LEU A N 1
ATOM 599 C CA . LEU A 1 84 ? -10.497 2.868 5.995 1.00 96.12 84 LEU A CA 1
ATOM 600 C C . LEU A 1 84 ? -10.908 4.320 6.269 1.00 96.12 84 LEU A C 1
ATOM 602 O O . LEU A 1 84 ? -11.185 4.668 7.427 1.00 96.12 84 LEU A O 1
ATOM 606 N N . LEU A 1 85 ? -10.994 5.145 5.220 1.00 95.94 85 LEU A N 1
ATOM 607 C CA . LEU A 1 85 ? -11.414 6.545 5.326 1.00 95.94 85 LEU A CA 1
ATOM 608 C C . LEU A 1 85 ? -12.893 6.668 5.702 1.00 95.94 85 LEU A C 1
ATOM 610 O O . LEU A 1 85 ? -13.224 7.384 6.645 1.00 95.94 85 LEU A O 1
ATOM 614 N N . ALA A 1 86 ? -13.769 5.907 5.045 1.00 94.06 86 ALA A N 1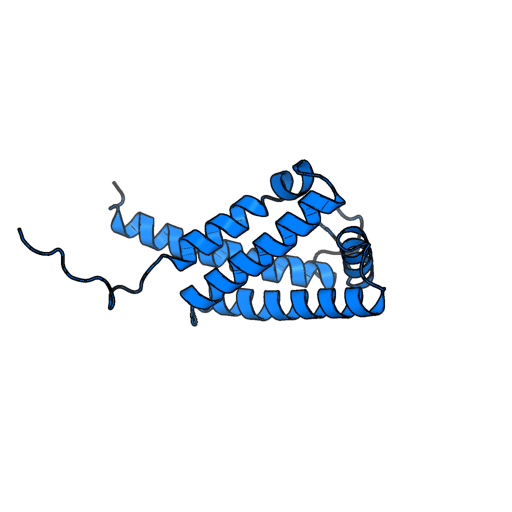
ATOM 615 C CA . ALA A 1 86 ? -15.200 5.880 5.341 1.00 94.06 86 ALA A CA 1
ATOM 616 C C . ALA A 1 86 ? -15.514 5.272 6.720 1.00 94.06 86 ALA A C 1
ATOM 618 O O . ALA A 1 86 ? -16.562 5.541 7.298 1.00 94.06 86 ALA A O 1
ATOM 619 N N . GLY A 1 87 ? -14.610 4.456 7.270 1.00 90.44 87 GLY A N 1
ATOM 620 C CA . GLY A 1 87 ? -14.819 3.779 8.550 1.00 90.44 87 GLY A CA 1
ATOM 621 C C . GLY A 1 87 ? -15.719 2.560 8.476 1.00 90.44 87 GLY A C 1
ATOM 622 O O . GLY A 1 87 ? -16.252 2.126 9.495 1.00 90.44 87 GLY A O 1
ATOM 623 N N . VAL A 1 88 ? -15.869 1.991 7.285 1.00 88.38 88 VAL A N 1
ATOM 624 C CA . VAL A 1 88 ? -16.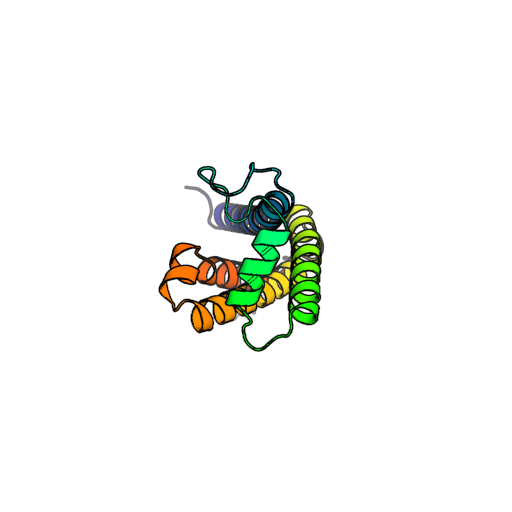688 0.805 7.059 1.00 88.38 88 VAL A CA 1
ATOM 625 C C . VAL A 1 88 ? -15.818 -0.429 7.255 1.00 88.38 88 VAL A C 1
ATOM 627 O O . VAL A 1 88 ? -14.792 -0.583 6.600 1.00 88.38 88 VAL A O 1
ATOM 630 N N . GLY A 1 89 ? -16.211 -1.309 8.180 1.00 88.44 89 GLY A N 1
ATOM 631 C CA . GLY A 1 89 ? -15.499 -2.569 8.409 1.00 88.44 89 GLY A CA 1
ATOM 632 C C . GLY A 1 89 ? -14.020 -2.390 8.775 1.00 88.44 89 GLY A C 1
ATOM 633 O O . GLY A 1 89 ? -13.200 -3.209 8.365 1.00 88.44 89 GLY A O 1
ATOM 634 N N . VAL A 1 90 ? -13.677 -1.335 9.535 1.00 91.19 90 VAL A N 1
ATOM 635 C CA . VAL A 1 90 ? -12.290 -0.897 9.815 1.00 91.19 90 VAL A CA 1
ATOM 636 C C . VAL A 1 90 ? -11.367 -2.046 10.194 1.00 91.19 90 VAL A C 1
ATOM 638 O O . VAL A 1 90 ? -10.271 -2.133 9.659 1.00 91.19 90 VAL A O 1
ATOM 641 N N . ARG A 1 91 ? -11.805 -2.953 11.073 1.00 92.69 91 ARG A N 1
ATOM 642 C CA . ARG A 1 91 ? -10.987 -4.092 11.499 1.00 92.69 91 ARG A CA 1
ATOM 643 C C . ARG A 1 91 ? -10.589 -4.997 10.332 1.00 92.69 91 ARG A C 1
ATOM 645 O O . ARG A 1 91 ? -9.422 -5.355 10.215 1.00 92.69 91 ARG A O 1
ATOM 652 N N . LEU A 1 92 ? -11.541 -5.363 9.472 1.00 94.38 92 LEU A N 1
ATOM 653 C CA . LEU A 1 92 ? -11.264 -6.225 8.323 1.00 94.38 92 LEU A CA 1
ATOM 654 C C . LEU A 1 92 ? -10.433 -5.484 7.272 1.00 94.38 92 LEU A C 1
ATOM 656 O O . LEU A 1 92 ? -9.468 -6.044 6.759 1.00 94.38 92 LEU A O 1
ATOM 660 N N . ALA A 1 93 ? -10.758 -4.214 7.011 1.00 96.12 93 ALA A N 1
ATOM 661 C CA . ALA A 1 93 ? -9.991 -3.370 6.102 1.00 96.12 93 ALA A CA 1
ATOM 662 C C . ALA A 1 93 ? -8.538 -3.203 6.578 1.00 96.12 93 ALA A C 1
ATOM 664 O O . ALA A 1 93 ? -7.612 -3.325 5.782 1.00 96.12 93 ALA A O 1
ATOM 665 N N . ALA A 1 94 ? -8.319 -2.998 7.877 1.00 96.50 94 ALA A N 1
ATOM 666 C CA . ALA A 1 94 ? -6.997 -2.872 8.477 1.00 96.50 94 ALA A CA 1
ATOM 667 C C . ALA A 1 94 ? -6.210 -4.193 8.428 1.00 96.50 94 ALA A C 1
ATOM 669 O O . ALA A 1 94 ? -5.041 -4.179 8.053 1.00 96.50 94 ALA A O 1
ATOM 670 N N . LEU A 1 95 ? -6.845 -5.343 8.705 1.00 97.06 95 LEU A N 1
ATOM 671 C CA . LEU A 1 95 ? -6.201 -6.656 8.543 1.00 97.06 95 LEU A CA 1
ATOM 672 C C . LEU A 1 95 ? -5.773 -6.899 7.096 1.00 97.06 95 LEU A C 1
ATOM 674 O O . LEU A 1 95 ? -4.615 -7.226 6.848 1.00 97.06 95 LEU A O 1
ATOM 678 N N . ALA A 1 96 ? -6.689 -6.712 6.145 1.00 97.56 96 ALA A N 1
ATOM 679 C CA . ALA A 1 96 ? -6.402 -6.893 4.727 1.00 97.56 96 ALA A CA 1
ATOM 680 C C . ALA A 1 96 ? -5.308 -5.927 4.242 1.00 97.56 96 ALA A C 1
ATOM 682 O O . ALA A 1 96 ? -4.410 -6.341 3.514 1.00 97.56 96 ALA A O 1
ATOM 683 N N . SER A 1 97 ? -5.322 -4.676 4.713 1.00 97.88 9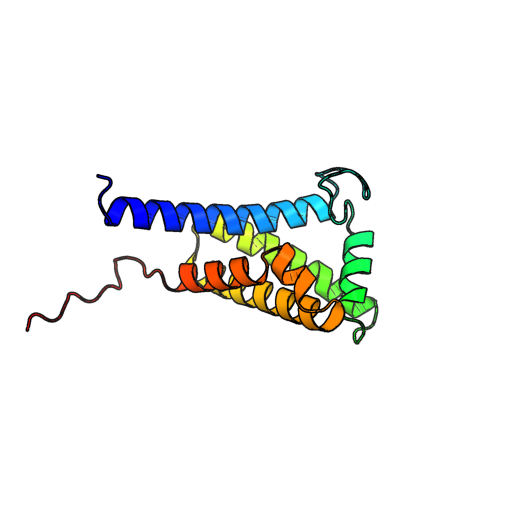7 SER A N 1
ATOM 684 C CA . SER A 1 97 ? -4.267 -3.688 4.447 1.00 97.88 97 SER A CA 1
ATOM 685 C C . SER A 1 97 ? -2.914 -4.130 4.996 1.00 97.88 97 SER A C 1
ATOM 687 O O . SER A 1 97 ? -1.908 -4.021 4.302 1.00 97.88 97 SER A O 1
ATOM 689 N N . GLY A 1 98 ? -2.886 -4.668 6.219 1.00 97.94 98 GLY A N 1
ATOM 690 C CA . GLY A 1 98 ? -1.679 -5.212 6.833 1.00 97.94 98 GLY A CA 1
ATOM 691 C C . GLY A 1 98 ? -1.108 -6.379 6.034 1.00 97.94 98 GLY A C 1
ATOM 692 O O . GLY A 1 98 ? 0.083 -6.384 5.748 1.00 97.94 98 GLY A O 1
ATOM 693 N N . VAL A 1 99 ? -1.947 -7.328 5.601 1.00 98.31 99 VAL A N 1
ATOM 694 C CA . VAL A 1 99 ? -1.513 -8.453 4.751 1.00 98.31 99 VAL A CA 1
ATOM 695 C C . VAL A 1 99 ? -1.001 -7.972 3.393 1.00 98.31 99 VAL A C 1
ATOM 697 O O . VAL A 1 99 ? 0.040 -8.445 2.932 1.00 98.31 99 VAL A O 1
ATOM 700 N N . LEU A 1 100 ? -1.690 -7.017 2.764 1.00 98.06 100 LEU A N 1
ATOM 701 C CA . LEU A 1 100 ? -1.282 -6.437 1.485 1.00 98.06 100 LEU A CA 1
ATOM 702 C C . LEU A 1 100 ? 0.093 -5.758 1.595 1.00 98.06 100 LEU A C 1
ATOM 704 O O . LEU A 1 100 ? 1.003 -6.081 0.831 1.00 98.06 100 LEU A O 1
ATOM 708 N N . LEU A 1 101 ? 0.265 -4.871 2.581 1.00 98.31 101 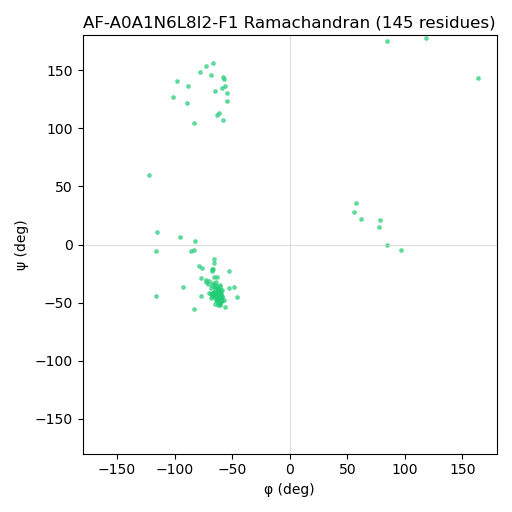LEU A N 1
ATOM 709 C CA . LEU A 1 101 ? 1.523 -4.161 2.837 1.00 98.31 101 LEU A CA 1
ATOM 710 C C . LEU A 1 101 ? 2.644 -5.110 3.259 1.00 98.31 101 LEU A C 1
ATOM 712 O O . LEU A 1 101 ? 3.777 -4.928 2.832 1.00 98.31 101 LEU A O 1
ATOM 716 N N . LEU A 1 102 ? 2.342 -6.138 4.054 1.00 98.12 102 LEU A N 1
ATOM 717 C CA . LEU A 1 102 ? 3.308 -7.163 4.443 1.00 98.12 102 LEU A CA 1
ATOM 718 C C . LEU A 1 102 ? 3.807 -7.946 3.225 1.00 98.12 102 LEU A C 1
ATOM 720 O O . LEU A 1 102 ? 5.009 -8.128 3.062 1.00 98.12 102 LEU A O 1
ATOM 724 N N . THR A 1 103 ? 2.896 -8.363 2.344 1.00 97.38 103 THR A N 1
ATOM 725 C CA . THR A 1 103 ? 3.249 -9.059 1.096 1.00 97.38 103 THR A CA 1
ATOM 726 C C . THR A 1 103 ? 4.136 -8.176 0.219 1.00 97.38 103 THR A C 1
ATOM 728 O O . THR A 1 103 ? 5.158 -8.635 -0.292 1.00 97.38 103 THR A O 1
ATOM 731 N N . PHE A 1 104 ? 3.796 -6.890 0.100 1.00 96.56 104 PHE A N 1
ATOM 732 C CA . PHE A 1 104 ? 4.600 -5.911 -0.628 1.00 96.56 104 PHE A CA 1
ATOM 733 C C . PHE A 1 104 ? 5.979 -5.688 0.013 1.00 96.56 104 PHE A C 1
ATOM 735 O O . PHE A 1 104 ? 6.989 -5.698 -0.689 1.00 96.56 104 PHE A O 1
ATOM 742 N N . ALA A 1 105 ? 6.051 -5.570 1.343 1.00 97.38 105 ALA A N 1
ATOM 743 C CA . ALA A 1 105 ? 7.300 -5.403 2.081 1.00 97.38 105 ALA A CA 1
ATOM 744 C C . ALA A 1 105 ? 8.229 -6.613 1.914 1.00 97.38 105 ALA A C 1
ATOM 746 O O . ALA A 1 105 ? 9.429 -6.439 1.703 1.00 97.38 105 ALA A O 1
ATOM 747 N N . ILE A 1 106 ? 7.681 -7.833 1.963 1.00 97.38 106 ILE A N 1
ATOM 748 C CA . ILE A 1 106 ? 8.428 -9.072 1.716 1.00 97.38 106 ILE A CA 1
ATOM 749 C C . ILE A 1 106 ? 8.960 -9.080 0.283 1.00 97.38 106 ILE A C 1
ATOM 751 O O . ILE A 1 106 ? 10.161 -9.263 0.103 1.00 97.38 106 ILE A O 1
ATOM 755 N N . ALA A 1 107 ? 8.114 -8.803 -0.715 1.00 95.94 107 ALA A N 1
ATOM 756 C CA . ALA A 1 107 ? 8.535 -8.749 -2.115 1.00 95.94 107 ALA A CA 1
ATOM 757 C C . ALA A 1 107 ? 9.673 -7.733 -2.333 1.00 95.94 107 ALA A C 1
ATOM 759 O O . ALA A 1 107 ? 10.713 -8.079 -2.897 1.00 95.94 107 ALA A O 1
ATOM 760 N N . MET A 1 108 ? 9.532 -6.514 -1.799 1.00 96.75 108 MET A N 1
ATOM 761 C CA . MET A 1 108 ? 10.586 -5.493 -1.818 1.00 96.75 108 MET A CA 1
ATOM 762 C C . MET A 1 108 ? 11.863 -5.958 -1.123 1.00 96.75 108 MET A C 1
ATOM 764 O O . MET A 1 108 ? 12.946 -5.773 -1.666 1.00 96.75 108 MET A O 1
ATOM 768 N N . THR A 1 109 ? 11.747 -6.596 0.042 1.00 96.25 109 THR A N 1
ATOM 769 C CA . THR A 1 109 ? 12.907 -7.077 0.804 1.00 96.25 109 THR A CA 1
ATOM 770 C C . THR A 1 109 ? 13.670 -8.141 0.022 1.00 96.25 109 THR A C 1
ATOM 772 O O . THR A 1 109 ? 14.896 -8.111 -0.026 1.00 96.25 109 THR A O 1
ATOM 775 N N . THR A 1 110 ? 12.957 -9.064 -0.627 1.00 95.50 110 THR A N 1
ATOM 776 C CA . THR A 1 110 ? 13.574 -10.138 -1.414 1.00 95.50 110 THR A CA 1
ATOM 777 C C . THR A 1 110 ? 14.181 -9.653 -2.727 1.00 95.50 110 THR A C 1
ATOM 779 O O . THR A 1 110 ? 15.184 -10.209 -3.161 1.00 95.50 110 THR A O 1
ATOM 782 N N . ALA A 1 111 ? 13.599 -8.629 -3.358 1.00 94.62 111 ALA A N 1
ATOM 783 C CA . ALA A 1 111 ? 14.033 -8.152 -4.670 1.00 94.62 111 ALA A CA 1
ATOM 784 C C . ALA A 1 111 ? 15.068 -7.019 -4.601 1.00 94.62 111 ALA A C 1
ATOM 786 O O . ALA A 1 111 ? 15.964 -6.952 -5.437 1.00 94.62 111 ALA A O 1
ATOM 787 N N . LEU A 1 112 ? 14.942 -6.120 -3.621 1.00 94.44 112 LEU A N 1
ATOM 788 C CA . LEU A 1 112 ? 15.730 -4.886 -3.506 1.00 94.44 112 LEU A CA 1
ATOM 789 C C . LEU A 1 112 ? 16.610 -4.856 -2.247 1.00 94.44 112 LEU A C 1
ATOM 791 O O . LEU A 1 112 ? 17.402 -3.933 -2.071 1.00 94.44 112 LEU A O 1
ATOM 795 N N . GLY A 1 113 ? 16.478 -5.849 -1.366 1.00 94.88 113 GLY A N 1
ATOM 796 C CA . GLY A 1 113 ? 17.081 -5.836 -0.038 1.00 94.88 113 GLY A CA 1
ATOM 797 C C . GLY A 1 113 ? 16.227 -5.089 1.000 1.00 94.88 113 GLY A C 1
ATOM 798 O O . GLY A 1 113 ? 15.188 -4.512 0.677 1.00 94.88 113 GLY A O 1
ATOM 799 N N . PRO A 1 114 ? 16.642 -5.100 2.278 1.00 93.81 114 PRO A N 1
ATOM 800 C CA . PRO A 1 114 ? 15.831 -4.590 3.386 1.00 93.81 114 PRO A CA 1
ATOM 801 C C . PRO A 1 114 ? 15.775 -3.059 3.482 1.00 93.81 114 PRO A C 1
ATOM 803 O O . PRO A 1 114 ? 14.858 -2.535 4.106 1.00 93.81 114 PRO A O 1
ATOM 806 N N . GLU A 1 115 ? 16.729 -2.336 2.889 1.00 95.75 115 GLU A N 1
ATOM 807 C CA . GLU A 1 115 ? 16.822 -0.874 3.007 1.00 95.75 115 GLU A CA 1
ATOM 808 C C . GLU A 1 115 ? 15.615 -0.177 2.365 1.00 95.75 115 GLU A C 1
ATOM 810 O O . GLU A 1 115 ? 14.922 0.5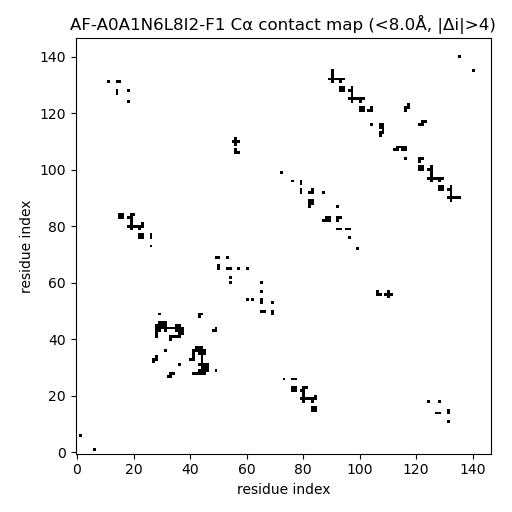80 3.043 1.00 95.75 115 GLU A O 1
ATOM 815 N N . ALA A 1 116 ? 15.280 -0.513 1.117 1.00 93.62 116 ALA A N 1
ATOM 816 C CA . ALA A 1 116 ? 14.189 0.132 0.392 1.00 93.62 116 ALA A CA 1
ATOM 817 C C . ALA A 1 116 ? 12.830 0.071 1.130 1.00 93.62 1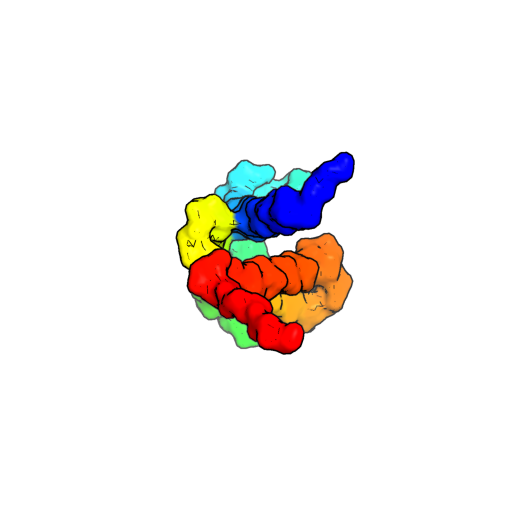16 ALA A C 1
ATOM 819 O O . ALA A 1 116 ? 12.228 1.125 1.358 1.00 93.62 116 ALA A O 1
ATOM 820 N N . PRO A 1 117 ? 12.309 -1.101 1.555 1.00 95.31 117 PRO A N 1
ATOM 821 C CA . PRO A 1 117 ? 11.030 -1.160 2.267 1.00 95.31 117 PRO A CA 1
ATOM 822 C C . PRO A 1 117 ? 11.061 -0.495 3.653 1.00 95.31 117 PRO A C 1
ATOM 824 O O . PRO A 1 117 ? 9.999 -0.125 4.161 1.00 95.31 117 PRO A O 1
ATOM 827 N N . LEU A 1 118 ? 12.237 -0.321 4.269 1.00 95.62 118 LEU A N 1
ATOM 828 C CA . LEU A 1 118 ? 12.391 0.452 5.507 1.00 95.62 118 LEU A CA 1
ATOM 829 C C . LEU A 1 118 ? 12.357 1.960 5.233 1.00 95.62 118 LEU A C 1
ATOM 831 O O . LEU A 1 118 ? 11.624 2.675 5.915 1.00 95.62 118 LEU A O 1
ATOM 835 N N . SER A 1 119 ? 13.060 2.433 4.202 1.00 95.44 119 SER A N 1
ATOM 836 C CA . SER A 1 119 ? 13.087 3.844 3.792 1.00 95.44 119 SER A CA 1
ATOM 837 C C . SER A 1 119 ? 11.710 4.346 3.340 1.00 95.44 119 SER A C 1
ATOM 839 O O . SER A 1 119 ? 11.309 5.456 3.689 1.00 95.44 119 SER A O 1
ATOM 841 N N . TYR A 1 120 ? 10.914 3.501 2.676 1.00 92.88 120 TYR A N 1
ATOM 842 C CA . TYR A 1 120 ? 9.507 3.793 2.361 1.00 92.88 120 TYR A CA 1
ATOM 843 C C . TYR A 1 120 ? 8.532 3.512 3.517 1.00 92.88 120 TYR A C 1
ATOM 845 O O . TYR A 1 120 ? 7.323 3.661 3.353 1.00 92.88 120 TYR A O 1
ATOM 853 N N . SER A 1 121 ? 9.027 3.109 4.694 1.00 96.94 121 SER A N 1
ATOM 854 C CA . SER A 1 121 ? 8.215 2.812 5.884 1.00 96.94 121 SER A CA 1
ATOM 855 C C . SER A 1 121 ? 7.120 1.757 5.661 1.00 96.94 121 SER A C 1
ATOM 857 O O . SER A 1 121 ? 6.110 1.747 6.366 1.00 96.94 121 SER A O 1
ATOM 859 N N . VAL A 1 122 ? 7.310 0.831 4.716 1.00 97.19 122 VAL A N 1
ATOM 860 C CA . VAL A 1 122 ? 6.300 -0.182 4.362 1.00 97.19 122 VAL A CA 1
ATOM 861 C C . VAL A 1 122 ? 6.073 -1.146 5.525 1.00 97.19 122 VAL A C 1
ATOM 863 O O . VAL A 1 122 ? 4.932 -1.446 5.875 1.00 97.19 122 VAL A O 1
ATOM 866 N N . TRP A 1 123 ? 7.155 -1.571 6.187 1.00 97.44 123 TRP A N 1
ATOM 867 C CA . TRP A 1 123 ? 7.088 -2.399 7.395 1.00 97.44 123 TRP A CA 1
ATOM 868 C C . TRP A 1 123 ? 6.323 -1.707 8.529 1.00 97.44 123 TRP A C 1
ATOM 870 O O . TRP A 1 123 ? 5.470 -2.321 9.174 1.00 97.44 123 TRP A O 1
ATOM 880 N N . THR A 1 124 ? 6.576 -0.412 8.731 1.00 97.94 124 THR A N 1
ATOM 881 C CA . THR A 1 124 ? 5.872 0.411 9.723 1.00 97.94 124 THR A CA 1
ATOM 882 C C . THR A 1 124 ? 4.387 0.521 9.394 1.00 97.94 124 THR A C 1
ATOM 884 O O . THR A 1 124 ? 3.550 0.352 10.279 1.00 97.94 124 THR A O 1
ATOM 887 N N . ALA A 1 125 ? 4.042 0.755 8.126 1.00 97.69 125 ALA A N 1
ATOM 888 C CA . ALA A 1 125 ? 2.657 0.831 7.679 1.00 97.69 125 ALA A CA 1
ATOM 889 C C . ALA A 1 125 ? 1.922 -0.509 7.873 1.00 97.69 125 ALA A C 1
ATOM 891 O O . ALA A 1 125 ? 0.802 -0.521 8.382 1.00 97.69 125 ALA A O 1
ATOM 892 N N . ALA A 1 126 ? 2.564 -1.640 7.556 1.00 98.06 126 ALA A N 1
ATOM 893 C CA . ALA A 1 126 ? 2.002 -2.972 7.785 1.00 98.06 126 ALA A CA 1
ATOM 894 C C . ALA A 1 126 ? 1.731 -3.228 9.279 1.00 98.06 126 ALA A C 1
ATOM 896 O O . ALA A 1 126 ? 0.627 -3.627 9.654 1.00 98.06 126 ALA A O 1
ATOM 897 N N . ALA A 1 127 ? 2.705 -2.935 10.149 1.00 97.56 127 ALA A N 1
ATOM 898 C CA . ALA A 1 127 ? 2.538 -3.054 11.597 1.00 97.56 127 ALA A CA 1
ATOM 899 C C . ALA A 1 127 ? 1.430 -2.126 12.127 1.00 97.56 127 ALA A C 1
ATOM 901 O O . ALA A 1 127 ? 0.594 -2.554 12.921 1.00 97.56 127 ALA A O 1
ATOM 902 N N . GLY A 1 128 ? 1.374 -0.880 11.646 1.00 96.81 128 GLY A N 1
ATOM 903 C CA . GLY A 1 128 ? 0.324 0.082 11.980 1.00 96.81 128 GLY A CA 1
ATOM 904 C C . GLY A 1 128 ? -1.072 -0.402 11.586 1.00 96.81 128 GLY A C 1
ATOM 905 O O . GLY A 1 128 ? -2.012 -0.265 12.368 1.00 96.81 128 GLY A O 1
ATOM 906 N N . ALA A 1 129 ? -1.202 -1.045 10.425 1.00 97.31 129 ALA A N 1
ATOM 907 C CA . ALA A 1 129 ? -2.450 -1.657 9.983 1.00 97.31 129 ALA A CA 1
ATOM 908 C C . ALA A 1 129 ? -2.865 -2.838 10.883 1.00 97.31 129 ALA A C 1
ATOM 910 O O . ALA A 1 129 ? -4.026 -2.927 11.283 1.00 97.31 129 ALA A O 1
ATOM 911 N N . PHE A 1 130 ? -1.928 -3.701 11.292 1.00 96.75 130 PHE A N 1
ATOM 912 C CA . PHE A 1 130 ? -2.225 -4.776 12.247 1.00 96.75 130 PHE A CA 1
ATOM 913 C C . PHE A 1 130 ? -2.566 -4.264 13.651 1.00 96.75 130 PHE A C 1
ATOM 915 O O . PHE A 1 130 ? -3.420 -4.845 14.319 1.00 96.75 130 PHE A O 1
ATOM 922 N N . LEU A 1 131 ? -1.940 -3.178 14.110 1.00 95.00 131 LEU A N 1
ATOM 923 C CA . LEU A 1 131 ? -2.304 -2.525 15.372 1.00 95.00 131 LEU A CA 1
ATOM 924 C C . LEU A 1 131 ? -3.709 -1.926 15.297 1.00 95.00 131 LEU A C 1
ATOM 926 O O . LEU A 1 131 ? -4.520 -2.144 16.192 1.00 95.00 131 LEU A O 1
ATOM 930 N N . LEU A 1 132 ? -4.032 -1.239 14.200 1.00 94.00 132 LEU A N 1
ATOM 931 C CA . LEU A 1 132 ? -5.366 -0.694 13.965 1.00 94.00 132 LEU A CA 1
ATOM 932 C C . LEU A 1 132 ? -6.439 -1.795 13.919 1.00 94.00 132 LEU A C 1
ATOM 934 O O . LEU A 1 132 ? -7.549 -1.599 14.400 1.00 94.00 132 LEU A O 1
ATOM 938 N N . ALA A 1 133 ? -6.109 -2.971 13.386 1.00 93.56 133 ALA A N 1
ATOM 939 C CA . ALA A 1 133 ? -7.004 -4.124 13.374 1.00 93.56 133 ALA A CA 1
ATOM 940 C C . ALA A 1 133 ? -7.299 -4.720 14.763 1.00 93.56 133 ALA A C 1
ATOM 942 O O . ALA A 1 133 ? -8.291 -5.439 14.921 1.00 93.56 133 ALA A O 1
ATOM 943 N N . GLN A 1 134 ? -6.442 -4.472 15.756 1.00 89.00 134 GLN A N 1
ATOM 944 C CA . GLN A 1 134 ? -6.659 -4.938 17.128 1.00 89.00 134 GLN A CA 1
ATOM 945 C C . GLN A 1 134 ? -7.656 -4.067 17.890 1.00 89.00 134 GLN A C 1
ATOM 947 O O . GLN A 1 134 ? -8.223 -4.533 18.880 1.00 89.00 134 GLN A O 1
ATOM 952 N N . ASP A 1 135 ? -7.903 -2.841 17.424 1.00 78.81 135 ASP A N 1
ATOM 953 C CA . ASP A 1 135 ? -8.881 -1.960 18.039 1.00 78.81 135 ASP A CA 1
ATOM 954 C C . ASP A 1 135 ? -10.283 -2.580 17.925 1.00 78.81 135 ASP A C 1
ATOM 956 O O . ASP A 1 135 ? -10.832 -2.781 16.835 1.00 78.81 135 ASP A O 1
ATOM 960 N N . ARG A 1 136 ? -10.842 -2.984 19.072 1.00 62.47 136 ARG A N 1
ATOM 961 C CA . ARG A 1 136 ? -12.189 -3.552 19.147 1.00 62.47 136 ARG A CA 1
ATOM 962 C C . ARG A 1 136 ? -13.197 -2.422 19.339 1.00 62.47 136 ARG A C 1
ATOM 964 O O . ARG A 1 136 ? -12.989 -1.584 20.215 1.00 62.47 136 ARG A O 1
ATOM 971 N N . PRO A 1 137 ? -14.335 -2.439 18.621 1.00 55.69 137 PRO A N 1
ATOM 972 C CA . PRO A 1 137 ? -15.446 -1.564 18.963 1.00 55.69 137 PRO A CA 1
ATOM 973 C C . PRO A 1 137 ? -15.877 -1.820 20.415 1.00 55.69 137 PRO A C 1
ATOM 975 O O . PRO A 1 137 ? -15.881 -2.964 20.879 1.00 55.69 137 PRO A O 1
ATOM 978 N N . ALA A 1 138 ? -16.245 -0.749 21.124 1.00 54.91 138 ALA A N 1
ATOM 979 C CA . ALA A 1 138 ? -16.561 -0.765 22.557 1.00 54.91 138 ALA A CA 1
ATOM 980 C C . ALA A 1 138 ? -17.621 -1.812 22.961 1.00 54.91 138 ALA A C 1
ATOM 982 O O . ALA A 1 138 ? -17.625 -2.269 24.097 1.00 54.91 138 ALA A O 1
ATOM 983 N N . SER A 1 139 ? -18.472 -2.252 22.028 1.00 46.28 139 SER A N 1
ATOM 984 C CA . SER A 1 139 ? -19.484 -3.294 22.246 1.00 46.28 139 SER A CA 1
ATOM 985 C C . SER A 1 139 ? -18.924 -4.692 22.544 1.00 46.28 139 SER A C 1
ATOM 987 O O . SER A 1 139 ? -19.683 -5.562 22.955 1.00 46.28 139 SER A O 1
ATOM 989 N N . CYS A 1 140 ? -17.625 -4.926 22.333 1.00 49.59 140 CYS A N 1
ATOM 990 C CA . CYS A 1 140 ? -16.977 -6.225 22.533 1.00 49.59 140 CYS A CA 1
ATOM 991 C C . CYS A 1 140 ? -15.921 -6.205 23.655 1.00 49.59 140 CYS A C 1
ATOM 993 O O . CYS A 1 140 ? -15.120 -7.138 23.763 1.00 49.59 140 CYS A O 1
ATOM 995 N N . GLN A 1 141 ? -15.863 -5.122 24.439 1.00 57.19 141 GLN A N 1
ATOM 996 C CA . GLN A 1 141 ? -15.030 -5.048 25.636 1.00 57.19 141 GLN A CA 1
ATOM 997 C C . GLN A 1 141 ? -15.797 -5.708 26.785 1.00 57.19 141 GLN A C 1
ATOM 999 O O . GLN A 1 141 ? -16.765 -5.142 27.288 1.00 57.19 141 GLN A O 1
ATOM 1004 N N . GLU A 1 142 ? -15.401 -6.925 27.165 1.00 55.12 142 GLU A N 1
ATOM 1005 C CA . GLU A 1 142 ? -15.909 -7.545 28.390 1.00 55.12 142 GLU A CA 1
ATOM 1006 C C . GLU A 1 142 ? -15.566 -6.645 29.584 1.00 55.12 142 GLU A C 1
ATOM 1008 O O . GLU A 1 142 ? -14.439 -6.137 29.662 1.00 55.12 142 GLU A O 1
ATOM 1013 N N . PRO A 1 143 ? -16.522 -6.408 30.499 1.00 61.53 143 PRO A N 1
ATOM 1014 C CA . PRO A 1 143 ? -16.233 -5.660 31.708 1.00 61.53 143 PRO A CA 1
ATOM 1015 C C . PRO A 1 143 ? -15.103 -6.365 32.473 1.00 61.53 143 PRO A C 1
ATOM 1017 O O . PRO A 1 143 ? -15.041 -7.598 32.467 1.00 61.53 143 PRO A O 1
ATOM 1020 N N . PRO A 1 144 ? -14.200 -5.611 33.126 1.00 64.25 144 PRO A N 1
ATOM 1021 C CA . PRO A 1 144 ? -13.174 -6.214 33.962 1.00 64.25 144 PRO A CA 1
ATOM 1022 C C . PRO A 1 144 ? -13.859 -7.121 34.985 1.00 64.25 144 PRO A C 1
ATOM 1024 O O . PRO A 1 144 ? -14.750 -6.672 35.707 1.00 64.25 144 PRO A O 1
ATOM 1027 N N . VAL A 1 145 ? -13.469 -8.400 35.013 1.00 68.94 145 VAL A N 1
ATOM 1028 C CA . VAL A 1 145 ? -13.893 -9.336 36.057 1.00 68.94 145 VAL A CA 1
ATOM 1029 C C . VAL A 1 145 ? -13.450 -8.722 37.379 1.00 68.94 145 VAL A C 1
ATOM 1031 O O . VAL A 1 145 ? -12.254 -8.624 37.649 1.00 68.94 145 VAL A O 1
ATOM 1034 N N . ALA A 1 146 ? -14.417 -8.222 38.146 1.00 66.44 146 ALA A N 1
ATOM 1035 C CA . ALA A 1 146 ? -14.183 -7.728 39.488 1.00 66.44 146 ALA A CA 1
ATOM 1036 C C . ALA A 1 146 ? -13.661 -8.905 40.323 1.00 66.44 146 ALA A C 1
ATOM 1038 O O . ALA A 1 146 ? -14.377 -9.891 40.504 1.00 66.44 146 ALA A O 1
ATOM 1039 N N . ALA A 1 147 ? -12.398 -8.815 40.737 1.00 60.34 147 ALA A N 1
ATOM 1040 C CA . ALA A 1 147 ? -11.783 -9.696 41.721 1.00 60.34 147 ALA A CA 1
ATOM 1041 C C . ALA A 1 147 ? -11.901 -9.064 43.110 1.00 60.34 147 ALA A C 1
ATOM 1043 O O . ALA A 1 147 ? -11.766 -7.819 43.190 1.00 60.34 147 ALA A O 1
#

Secondary structure (DSSP, 8-state):
---HHHHHHHHHHHHHHHHHHHHHHHHHHHTTTT-STTSTT-S-SSHHHHHHHHHHH-TTS-HHHHHHHHHHHHHHHHHHHHHHHHTTTHHHHHHHHHHHHHHHHHHHHHHH-SHHHHHTTHHHHHHHHHHHHH---GGG-PPP---

Solvent-accessible surface area (backbone atoms only — not comparable to full-atom values): 7757 Å² total; per-residue (Å²): 132,84,54,74,68,60,54,52,55,51,50,53,53,49,51,31,43,51,55,13,49,50,34,43,49,54,50,35,21,32,73,28,74,73,36,56,57,82,43,92,96,32,88,36,18,23,50,70,51,39,42,56,50,50,37,60,44,40,73,90,50,57,72,69,56,36,49,50,50,49,50,51,51,49,53,49,32,47,55,36,15,50,26,30,61,74,57,52,60,40,42,61,32,22,40,54,48,14,54,52,35,43,54,49,28,50,33,34,29,75,54,71,35,64,62,58,27,55,77,71,39,31,58,58,52,14,52,50,22,46,55,54,31,65,59,69,64,77,92,75,62,76,75,79,81,85,126